Protein AF-A0A7C3UTW8-F1 (afdb_monomer_lite)

Secondary structure (DSSP, 8-state):
-PPP-THHHHHHHTT-S-HHHHHHHHHHHTT-HHHHHHHHHHHHHHHHHHHHHHT----HHHHHHHHHHHH--PPPGGGHHHHHHHHHHHHHHHHHHHHHS-------------HHHHHHTS-HHHHHHHHHHHHHHHHHHHHHH--HHHHHHTS-HHHHHHHHHHHTT---

Radius of gyration: 29.3 Å; chains: 1; bounding box: 69×60×61 Å

pLDDT: mean 73.31, std 15.09, range [47.78, 95.69]

Foldseek 3Di:
DDDDDQVCLVCLVVVVDDPVVNVVVVVVCVPDPVSVVSNVVVVVVVVVVVVVVVPPDPDVVVVVVVVVVVPDDPPDCVPPDPVCVVVVVVVVVVVVCCVVPVDPPPPPPPPPPPPVVVVVPPDPVCPPVVVVVCCVVCVVVVVVPDPVVVVVVPDDPVRVVVVVCVVVPNDD

InterPro domains:
  IPR041916 Anti-sigma factor, zinc-finger domain superfamily [G3DSA:1.10.10.1320] (7-58)

Structure (mmCIF, N/CA/C/O backbone):
data_AF-A0A7C3UTW8-F1
#
_entry.id   AF-A0A7C3UTW8-F1
#
loop_
_atom_site.group_PDB
_atom_site.id
_atom_site.type_symbol
_atom_site.label_atom_id
_atom_site.label_alt_id
_atom_site.label_comp_id
_atom_site.label_asym_id
_atom_site.label_entity_id
_atom_site.label_seq_id
_atom_site.pdbx_PDB_ins_code
_atom_site.Cartn_x
_atom_site.Cartn_y
_atom_site.Cartn_z
_atom_site.occupancy
_atom_site.B_iso_or_equiv
_atom_site.auth_seq_id
_atom_site.auth_comp_id
_atom_site.auth_asym_id
_atom_site.auth_atom_id
_atom_site.pdbx_PDB_model_num
ATOM 1 N N . MET A 1 1 ? -21.345 1.097 25.816 1.00 47.78 1 MET A N 1
ATOM 2 C CA . MET A 1 1 ? -21.107 0.643 24.428 1.00 47.78 1 MET A CA 1
ATOM 3 C C . MET A 1 1 ? -19.704 1.089 24.043 1.00 47.78 1 MET A C 1
ATOM 5 O O . MET A 1 1 ? -19.411 2.268 24.194 1.00 47.78 1 MET A O 1
ATOM 9 N N . LYS A 1 2 ? -18.793 0.168 23.698 1.00 61.56 2 LYS A N 1
ATOM 10 C CA . LYS A 1 2 ? -17.432 0.539 23.264 1.00 61.56 2 LYS A CA 1
ATOM 11 C C . LYS A 1 2 ? -17.542 1.164 21.866 1.00 61.56 2 LYS A C 1
ATOM 13 O O . LYS A 1 2 ? -18.237 0.597 21.031 1.00 61.56 2 LYS A O 1
ATOM 18 N N . ARG A 1 3 ? -16.909 2.318 21.629 1.00 77.94 3 ARG A N 1
ATOM 19 C CA . ARG A 1 3 ? -16.876 2.956 20.300 1.00 77.94 3 ARG A CA 1
ATOM 20 C C . ARG A 1 3 ? -16.218 2.008 19.287 1.00 77.94 3 ARG A C 1
ATOM 22 O O . ARG A 1 3 ? -15.168 1.442 19.593 1.00 77.94 3 ARG A O 1
ATOM 29 N N . CYS A 1 4 ? -16.870 1.822 18.143 1.00 85.56 4 CYS A N 1
ATOM 30 C CA . CYS A 1 4 ? -16.376 1.061 16.993 1.00 85.56 4 CYS A CA 1
ATOM 31 C C . CYS A 1 4 ? -15.126 1.755 16.417 1.00 85.56 4 CYS A C 1
ATOM 33 O O . CYS A 1 4 ? -15.104 2.982 16.347 1.00 85.56 4 CYS A O 1
ATOM 35 N N . GLN A 1 5 ? -14.077 0.999 16.071 1.00 85.12 5 GLN A N 1
ATOM 36 C CA . GLN A 1 5 ? -12.782 1.532 15.599 1.00 85.12 5 GLN A CA 1
ATOM 37 C C . GLN A 1 5 ? -12.479 1.076 14.164 1.00 85.12 5 GLN A C 1
ATOM 39 O O . GLN A 1 5 ? -11.489 0.390 13.917 1.00 85.12 5 GLN A O 1
ATOM 44 N N . LYS A 1 6 ? -13.351 1.451 13.225 1.00 86.25 6 LYS A N 1
ATOM 45 C CA . LYS A 1 6 ? -13.316 1.027 11.813 1.00 86.25 6 LYS A CA 1
ATOM 46 C C . LYS A 1 6 ? -12.003 1.364 11.104 1.00 86.25 6 LYS A C 1
ATOM 48 O O . LYS A 1 6 ? -11.398 0.513 10.463 1.00 86.25 6 LYS A O 1
ATOM 53 N N . GLU A 1 7 ? -11.493 2.574 11.314 1.00 87.31 7 GLU A N 1
ATOM 54 C CA . GLU A 1 7 ? -10.229 3.049 10.726 1.00 87.31 7 GLU A CA 1
ATOM 55 C C . GLU A 1 7 ? -9.040 2.138 11.060 1.00 87.31 7 GLU A C 1
ATOM 57 O O . GLU A 1 7 ? -8.146 1.940 10.240 1.00 87.31 7 GLU A O 1
ATOM 62 N N . LYS A 1 8 ? -9.046 1.512 12.245 1.00 90.81 8 LYS A N 1
ATOM 63 C CA . LYS A 1 8 ? -7.958 0.633 12.692 1.00 90.81 8 LYS A CA 1
ATOM 64 C C . LYS A 1 8 ? -7.981 -0.756 12.069 1.00 90.81 8 LYS A C 1
ATOM 66 O O . LYS A 1 8 ? -6.990 -1.469 12.206 1.00 90.81 8 LYS A O 1
ATOM 71 N N . VAL A 1 9 ? -9.055 -1.139 11.376 1.00 93.69 9 VAL A N 1
ATOM 72 C CA . VAL A 1 9 ? -9.144 -2.436 10.688 1.00 93.69 9 VAL A CA 1
ATOM 73 C C . VAL A 1 9 ? -8.059 -2.537 9.609 1.00 93.69 9 VAL A C 1
ATOM 75 O O . VAL A 1 9 ? -7.344 -3.537 9.565 1.00 93.69 9 VAL A O 1
ATOM 78 N N . LEU A 1 10 ? -7.862 -1.476 8.816 1.00 92.81 10 LEU A N 1
ATOM 79 C CA . LEU A 1 10 ? -6.824 -1.419 7.779 1.00 92.81 10 LEU A CA 1
ATOM 80 C C . LEU A 1 10 ? -5.416 -1.491 8.382 1.00 92.81 10 LEU A C 1
ATOM 82 O O . LEU A 1 10 ? -4.610 -2.330 7.989 1.00 92.81 10 LEU A O 1
ATOM 86 N N . PHE A 1 11 ? -5.131 -0.672 9.399 1.00 94.25 11 PHE A N 1
ATOM 87 C CA . PHE A 1 11 ? -3.828 -0.687 10.073 1.00 94.25 11 PHE A CA 1
ATOM 88 C C . PHE A 1 11 ? -3.529 -2.031 10.749 1.00 94.25 11 PHE A C 1
ATOM 90 O O . PHE A 1 11 ? -2.374 -2.454 10.800 1.00 94.25 11 PHE A O 1
ATOM 97 N N . TYR A 1 12 ? -4.554 -2.715 11.267 1.00 93.56 12 TYR A N 1
ATOM 98 C CA . TYR A 1 12 ? -4.415 -4.057 11.828 1.00 93.56 12 TYR A CA 1
ATOM 99 C C . TYR A 1 12 ? -4.046 -5.087 10.757 1.00 93.56 12 TYR A C 1
ATOM 101 O O . TYR A 1 12 ? -3.139 -5.891 10.978 1.00 93.56 12 TYR A O 1
ATOM 109 N N . GLN A 1 13 ? -4.722 -5.048 9.608 1.00 93.62 13 GLN A N 1
ATOM 110 C CA . GLN A 1 13 ? -4.509 -5.979 8.500 1.00 93.62 13 GLN A CA 1
ATOM 111 C C . GLN A 1 13 ? -3.136 -5.805 7.842 1.00 93.62 13 GLN A C 1
ATOM 113 O O . GLN A 1 13 ? -2.456 -6.794 7.579 1.00 93.62 13 GLN A O 1
ATOM 118 N N . GLU A 1 14 ? -2.704 -4.561 7.643 1.00 92.75 14 GLU A N 1
ATOM 119 C CA . GLU A 1 14 ? -1.395 -4.229 7.065 1.00 92.75 14 GLU A CA 1
ATOM 120 C C . GLU A 1 14 ? -0.241 -4.336 8.084 1.00 92.75 14 GLU A C 1
ATOM 122 O O . GLU A 1 14 ? 0.932 -4.217 7.735 1.00 92.75 14 GLU A O 1
ATOM 127 N N . GLY A 1 15 ? -0.547 -4.586 9.364 1.00 93.81 15 GLY A N 1
ATOM 128 C CA . GLY A 1 15 ? 0.459 -4.762 10.414 1.00 93.81 15 GLY A CA 1
ATOM 129 C C . GLY A 1 15 ? 1.125 -3.466 10.890 1.00 93.81 15 GLY A C 1
ATOM 130 O O . GLY A 1 15 ? 2.202 -3.522 11.477 1.00 93.81 15 GLY A O 1
ATOM 131 N N . PHE A 1 16 ? 0.491 -2.313 10.675 1.00 94.56 16 PHE A N 1
ATOM 132 C CA . PHE A 1 16 ? 0.997 -0.997 11.083 1.00 94.56 16 PHE A CA 1
ATOM 133 C C . PHE A 1 16 ? 0.715 -0.638 12.549 1.00 94.56 16 PHE A C 1
ATOM 135 O O . PHE A 1 16 ? 1.267 0.337 13.054 1.00 94.56 16 PHE A O 1
ATOM 142 N N . LEU A 1 17 ? -0.127 -1.404 13.249 1.00 93.81 17 LEU A N 1
ATOM 143 C CA . LEU A 1 17 ? -0.379 -1.186 14.676 1.00 93.81 17 LEU A CA 1
ATOM 144 C C . LEU A 1 17 ? 0.813 -1.634 15.530 1.00 93.81 17 LEU A C 1
ATOM 146 O O . LEU A 1 17 ? 1.361 -2.720 15.331 1.00 93.81 17 LEU A O 1
ATOM 150 N N . SER A 1 18 ? 1.155 -0.838 16.548 1.00 95.19 18 SER A N 1
ATOM 151 C CA . SER A 1 18 ? 2.111 -1.262 17.577 1.00 95.19 18 SER A CA 1
ATOM 152 C C . SER A 1 18 ? 1.586 -2.479 18.354 1.00 95.19 18 SER A C 1
ATOM 154 O O . SER A 1 18 ? 0.380 -2.726 18.395 1.00 95.19 18 SER A O 1
ATOM 156 N N . GLU A 1 19 ? 2.460 -3.240 19.023 1.00 94.31 19 GLU A N 1
ATOM 157 C CA . GLU A 1 19 ? 2.050 -4.452 19.761 1.00 94.31 19 GLU A CA 1
ATOM 158 C C . GLU A 1 19 ? 0.923 -4.182 20.774 1.00 94.31 19 GLU A C 1
ATOM 160 O O . GLU A 1 19 ? -0.071 -4.906 20.814 1.00 94.31 19 GLU A O 1
ATOM 165 N N . LYS A 1 20 ? 1.022 -3.079 21.527 1.00 93.56 20 LYS A N 1
ATOM 166 C CA . LYS A 1 20 ? 0.000 -2.675 22.508 1.00 93.56 20 LYS A CA 1
ATOM 167 C C . LYS A 1 20 ? -1.339 -2.340 21.852 1.00 93.56 20 LYS A C 1
ATOM 169 O O . LYS A 1 20 ? -2.401 -2.670 22.381 1.00 93.56 20 LYS A O 1
ATOM 174 N N . GLU A 1 21 ? -1.306 -1.666 20.708 1.00 93.38 21 GLU A N 1
ATOM 175 C CA . GLU A 1 21 ? -2.516 -1.317 19.961 1.00 93.38 21 GLU A CA 1
ATOM 176 C C . GLU A 1 21 ? -3.141 -2.543 19.315 1.00 93.38 21 GLU A C 1
ATOM 178 O O . GLU A 1 21 ? -4.362 -2.675 19.319 1.00 93.38 21 GLU A O 1
ATOM 183 N N . ARG A 1 22 ? -2.313 -3.466 18.823 1.00 94.56 22 ARG A N 1
ATOM 184 C CA . ARG A 1 22 ? -2.743 -4.730 18.238 1.00 94.56 22 ARG A CA 1
ATOM 185 C C . ARG A 1 22 ? -3.479 -5.598 19.256 1.00 94.56 22 ARG A C 1
ATOM 187 O O . ARG A 1 22 ? -4.555 -6.098 18.939 1.00 94.56 22 ARG A O 1
ATOM 194 N N . GLU A 1 23 ? -2.955 -5.738 20.474 1.00 94.69 23 GLU A N 1
ATOM 195 C CA . GLU A 1 23 ? -3.633 -6.465 21.560 1.00 94.69 23 GLU A CA 1
ATOM 196 C C . GLU A 1 23 ? -4.954 -5.794 21.960 1.00 94.69 23 GLU A C 1
ATOM 198 O O . GLU A 1 23 ? -5.991 -6.449 22.093 1.00 94.69 23 GLU A O 1
ATOM 203 N N . SER A 1 24 ? -4.947 -4.467 22.115 1.00 93.00 24 SER A N 1
ATOM 204 C CA . SER A 1 24 ? -6.155 -3.692 22.421 1.00 93.00 24 SER A CA 1
ATOM 205 C C . SER A 1 24 ? -7.224 -3.858 21.336 1.00 93.00 24 SER A C 1
ATOM 207 O O . SER A 1 24 ? -8.401 -4.080 21.634 1.00 93.00 24 SER A O 1
ATOM 209 N N . PHE A 1 25 ? -6.809 -3.826 20.070 1.00 93.88 25 PHE A N 1
ATOM 210 C CA . PHE A 1 25 ? -7.693 -3.997 18.929 1.00 93.88 25 PHE A CA 1
ATOM 211 C C . PHE A 1 25 ? -8.194 -5.438 18.790 1.00 93.88 25 PHE A C 1
ATOM 213 O O . PHE A 1 25 ? -9.374 -5.634 18.528 1.00 93.88 25 PHE A O 1
ATOM 220 N N . GLN A 1 26 ? -7.377 -6.457 19.074 1.00 94.06 26 GLN A N 1
ATOM 221 C CA . GLN A 1 26 ? -7.846 -7.849 19.150 1.00 94.06 26 GLN A CA 1
ATOM 222 C C . GLN A 1 26 ? -8.913 -8.045 20.231 1.00 94.06 26 GLN A C 1
ATOM 224 O O . GLN A 1 26 ? -9.934 -8.692 19.994 1.00 94.06 26 GLN A O 1
ATOM 229 N N . ASN A 1 27 ? -8.726 -7.431 21.399 1.00 93.69 27 ASN A N 1
ATOM 230 C CA . ASN A 1 27 ? -9.733 -7.437 22.459 1.00 93.69 27 ASN A CA 1
ATOM 231 C C . ASN A 1 27 ? -11.009 -6.673 22.067 1.00 93.69 27 ASN A C 1
ATOM 233 O O . ASN A 1 27 ? -12.096 -6.973 22.561 1.00 93.69 27 ASN A O 1
ATOM 237 N N . HIS A 1 28 ? -10.901 -5.665 21.200 1.00 92.75 28 HIS A N 1
ATOM 238 C CA . HIS A 1 28 ? -12.063 -4.996 20.624 1.00 92.75 28 HIS A CA 1
ATOM 239 C C . HIS A 1 28 ? -12.775 -5.900 19.611 1.00 92.75 28 HIS A C 1
ATOM 241 O O . HIS A 1 28 ? -13.983 -6.111 19.747 1.00 92.75 28 HIS A O 1
ATOM 247 N N . LEU A 1 29 ? -12.025 -6.493 18.675 1.00 93.50 29 LEU A N 1
ATOM 248 C CA . LEU A 1 29 ? -12.520 -7.402 17.642 1.00 93.50 29 LEU A CA 1
ATOM 249 C C . LEU A 1 29 ? -13.294 -8.576 18.233 1.00 93.50 29 LEU A C 1
ATOM 251 O O . LEU A 1 29 ? -14.321 -8.940 17.681 1.00 93.50 29 LEU A O 1
ATOM 255 N N . SER A 1 30 ? -12.893 -9.135 19.377 1.00 93.38 30 SER A N 1
ATOM 256 C CA . SER A 1 30 ? -13.642 -10.230 20.018 1.00 93.38 30 SER A CA 1
ATOM 257 C C . SER A 1 30 ? -15.041 -9.831 20.514 1.00 93.38 30 SER A C 1
ATOM 259 O O . SER A 1 30 ? -15.879 -10.699 20.742 1.00 93.38 30 SER A O 1
ATOM 261 N N . SER A 1 31 ? -15.312 -8.529 20.664 1.00 92.69 31 SER A N 1
ATOM 262 C CA . SER A 1 31 ? -16.556 -7.999 21.243 1.00 92.69 31 SER A CA 1
ATOM 263 C C . SER A 1 31 ? -17.387 -7.117 20.303 1.00 92.69 31 SER A C 1
ATOM 265 O O . SER A 1 31 ? -18.519 -6.780 20.646 1.00 92.69 31 SER A O 1
ATOM 267 N N . CYS A 1 32 ? -16.856 -6.735 19.138 1.00 94.50 32 CYS A N 1
ATOM 268 C CA . CYS A 1 32 ? -17.516 -5.850 18.179 1.00 94.50 32 CYS A CA 1
ATOM 269 C C . CYS A 1 32 ? -17.799 -6.580 16.860 1.00 94.50 32 CYS A C 1
ATOM 271 O O . CYS A 1 32 ? -16.884 -6.853 16.085 1.00 94.50 32 CYS A O 1
ATOM 273 N N . SER A 1 33 ? -19.075 -6.861 16.583 1.00 93.00 33 SER A N 1
ATOM 274 C CA . SER A 1 33 ? -19.506 -7.517 15.340 1.00 93.00 33 SER A CA 1
ATOM 275 C C . SER A 1 33 ? -19.285 -6.661 14.091 1.00 93.00 33 SER A C 1
ATOM 277 O O . SER A 1 33 ? -19.053 -7.209 13.018 1.00 93.00 33 SER A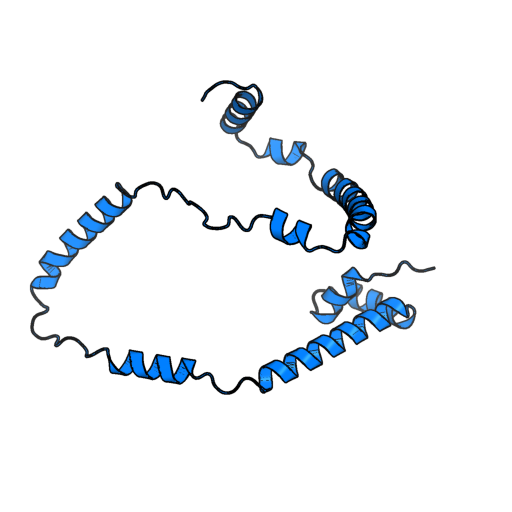 O 1
ATOM 279 N N . GLU A 1 34 ? -19.334 -5.333 14.209 1.00 93.00 34 GLU A N 1
ATOM 280 C CA . GLU A 1 34 ? -19.128 -4.425 13.074 1.00 93.00 34 GLU A CA 1
ATOM 281 C C . GLU A 1 34 ? -17.686 -4.485 12.568 1.00 93.00 34 GLU A C 1
ATOM 283 O O . GLU A 1 34 ? -17.469 -4.757 11.390 1.00 93.00 34 GLU A O 1
ATOM 288 N N . CYS A 1 35 ? -16.701 -4.344 13.462 1.00 93.69 35 CYS A N 1
ATOM 289 C CA . CYS A 1 35 ? -15.291 -4.461 13.086 1.00 93.69 35 CYS A CA 1
ATOM 290 C C . CYS A 1 35 ? -14.936 -5.869 12.584 1.00 93.69 35 CYS A C 1
ATOM 292 O O . CYS A 1 35 ? -14.108 -6.007 11.688 1.00 93.69 35 CYS A O 1
ATOM 294 N N . GLN A 1 36 ? -15.574 -6.923 13.114 1.00 93.88 36 GLN A N 1
ATOM 295 C CA . GLN A 1 36 ? -15.426 -8.277 12.563 1.00 93.88 36 GLN A CA 1
ATOM 296 C C . GLN A 1 36 ? -15.964 -8.375 11.134 1.00 93.88 36 GLN A C 1
ATOM 298 O O . GLN A 1 36 ? -15.365 -9.040 10.291 1.00 93.88 36 GLN A O 1
ATOM 303 N N . LYS A 1 37 ? -17.112 -7.751 10.854 1.00 94.69 37 LYS A N 1
ATOM 304 C CA . LYS A 1 37 ? -17.711 -7.767 9.520 1.00 94.69 37 LYS A CA 1
ATOM 305 C C . LYS A 1 37 ? -16.808 -7.060 8.510 1.00 94.69 37 LYS A C 1
ATOM 307 O O . LYS A 1 37 ? -16.543 -7.630 7.458 1.00 94.69 37 LYS A O 1
ATOM 312 N N . GLU A 1 38 ? -16.287 -5.888 8.860 1.00 94.44 38 GLU A N 1
ATOM 313 C CA . GLU A 1 38 ? -15.363 -5.129 8.007 1.00 94.44 38 GLU A CA 1
ATOM 314 C C . GLU A 1 38 ? -14.064 -5.890 7.732 1.00 94.44 38 GLU A C 1
ATOM 316 O O . GLU A 1 38 ? -13.642 -5.982 6.581 1.00 94.44 38 GLU A O 1
ATOM 321 N N . LEU A 1 39 ? -13.470 -6.512 8.758 1.00 95.06 39 LEU A N 1
ATOM 322 C CA . LEU A 1 39 ? -12.273 -7.338 8.583 1.00 95.06 39 LEU A CA 1
ATOM 323 C C . LEU A 1 39 ? -12.528 -8.493 7.598 1.00 95.06 39 LEU A C 1
ATOM 325 O O . LEU A 1 39 ? -11.739 -8.721 6.686 1.00 95.06 39 LEU A O 1
ATOM 329 N N . ASN A 1 40 ? -13.671 -9.174 7.727 1.00 95.38 40 ASN A N 1
ATOM 330 C CA . ASN A 1 40 ? -14.054 -10.251 6.811 1.00 95.38 40 ASN A CA 1
ATOM 331 C C . ASN A 1 40 ? -14.287 -9.759 5.370 1.00 95.38 40 ASN A C 1
ATOM 333 O O . ASN A 1 40 ? -13.994 -10.480 4.415 1.00 95.38 40 ASN A O 1
ATOM 337 N N . GLU A 1 41 ? -14.856 -8.566 5.184 1.00 95.25 41 GLU A N 1
ATOM 338 C CA . GLU A 1 41 ? -15.060 -7.972 3.855 1.00 95.25 41 GLU A CA 1
ATOM 339 C C . GLU A 1 41 ? -13.723 -7.645 3.180 1.00 95.25 41 GLU A C 1
ATOM 341 O O . GLU A 1 41 ? -13.526 -7.979 2.009 1.00 95.25 41 GLU A O 1
ATOM 346 N N . LEU A 1 42 ? -12.775 -7.094 3.938 1.00 94.62 42 LEU A N 1
ATOM 347 C CA . LEU A 1 42 ? -11.419 -6.823 3.468 1.00 94.62 42 LEU A CA 1
ATOM 348 C C . LEU A 1 42 ? -10.652 -8.101 3.101 1.00 94.62 42 LEU A C 1
ATOM 350 O O . LEU A 1 42 ? -10.009 -8.154 2.052 1.00 94.62 42 LEU A O 1
ATOM 354 N N . GLU A 1 43 ? -10.739 -9.153 3.916 1.00 94.12 43 GLU A N 1
ATOM 355 C CA . GLU A 1 43 ? -10.118 -10.450 3.610 1.00 94.12 43 GLU A CA 1
ATOM 356 C C . GLU A 1 43 ? -10.685 -11.068 2.324 1.00 94.12 43 GLU A C 1
ATOM 358 O O . GLU A 1 43 ? -9.938 -11.592 1.492 1.00 94.12 43 GLU A O 1
ATOM 363 N N . ARG A 1 44 ? -12.004 -10.963 2.111 1.00 95.69 44 ARG A N 1
ATOM 364 C CA . ARG A 1 44 ? -12.649 -11.410 0.866 1.00 95.69 44 ARG A CA 1
ATOM 365 C C . ARG A 1 44 ? -12.153 -10.621 -0.336 1.00 95.69 44 ARG A C 1
ATOM 367 O O . ARG A 1 44 ? -11.852 -11.227 -1.363 1.00 95.69 44 ARG A O 1
ATOM 374 N N . PHE A 1 45 ? -12.056 -9.300 -0.215 1.00 93.94 45 PHE A N 1
ATOM 375 C CA . PHE A 1 45 ? -11.540 -8.451 -1.285 1.00 93.94 45 PHE A CA 1
ATOM 376 C C . PHE A 1 45 ? -10.094 -8.818 -1.645 1.00 93.94 45 PHE A C 1
ATOM 378 O O . PHE A 1 45 ? -9.791 -9.034 -2.817 1.00 93.94 45 PHE A O 1
ATOM 385 N N . GLN A 1 46 ? -9.222 -9.001 -0.649 1.00 92.12 46 GLN A N 1
ATOM 386 C CA . GLN A 1 46 ? -7.841 -9.434 -0.882 1.00 92.12 46 GLN A CA 1
ATOM 387 C C . GLN A 1 46 ? -7.757 -10.820 -1.535 1.00 92.12 46 GLN A C 1
ATOM 389 O O . GLN A 1 46 ? -6.910 -11.043 -2.400 1.00 92.12 46 GLN A O 1
ATOM 394 N N . ALA A 1 47 ? -8.630 -11.755 -1.158 1.00 91.75 47 ALA A N 1
ATOM 395 C CA . ALA A 1 47 ? -8.679 -13.072 -1.787 1.00 91.75 47 ALA A CA 1
ATOM 396 C C . ALA A 1 47 ? -9.087 -12.992 -3.269 1.00 91.75 47 ALA A C 1
ATOM 398 O O . ALA A 1 47 ? -8.498 -13.676 -4.107 1.00 91.75 47 ALA A O 1
ATOM 399 N N . LEU A 1 48 ? -10.064 -12.140 -3.602 1.00 92.25 48 LEU A N 1
ATOM 400 C CA . LEU A 1 48 ? -10.464 -11.884 -4.988 1.00 92.25 48 LEU A CA 1
ATOM 401 C C . LEU A 1 48 ? -9.333 -11.234 -5.789 1.00 92.25 48 LEU A C 1
ATOM 403 O O . LEU A 1 48 ? -9.073 -11.651 -6.915 1.00 92.25 48 LEU A O 1
ATOM 407 N N . TRP A 1 49 ? -8.633 -10.267 -5.194 1.00 90.12 49 TRP A N 1
ATOM 408 C CA . TRP A 1 49 ? -7.504 -9.591 -5.829 1.00 90.12 49 TRP A CA 1
ATOM 409 C C . TRP A 1 49 ? -6.363 -10.556 -6.159 1.00 90.12 49 TRP A C 1
ATOM 411 O O . TRP A 1 49 ? -5.884 -10.588 -7.288 1.00 90.12 49 TRP A O 1
ATOM 421 N N . LYS A 1 50 ? -5.975 -11.407 -5.201 1.00 88.12 50 LYS A N 1
ATOM 422 C CA . LYS A 1 50 ? -4.928 -12.422 -5.404 1.00 88.12 50 LYS A CA 1
ATOM 423 C C . LYS A 1 50 ? -5.282 -13.408 -6.515 1.00 88.12 50 LYS A C 1
ATOM 425 O O . LYS A 1 50 ? -4.424 -13.761 -7.315 1.00 88.12 50 LYS A O 1
ATOM 430 N N . ARG A 1 51 ? -6.553 -13.815 -6.603 1.00 86.75 51 ARG A N 1
ATOM 431 C CA . ARG A 1 51 ? -7.027 -14.665 -7.703 1.00 86.75 51 ARG A CA 1
ATOM 432 C C . ARG A 1 51 ? -6.927 -13.949 -9.054 1.00 86.75 51 ARG A C 1
ATOM 434 O O . ARG A 1 51 ? -6.518 -14.564 -10.029 1.00 86.75 51 ARG A O 1
ATOM 441 N N . ALA A 1 52 ? -7.279 -12.665 -9.109 1.00 81.88 52 ALA A N 1
ATOM 442 C CA . ALA A 1 52 ? -7.173 -11.880 -10.337 1.00 81.88 52 ALA A CA 1
ATOM 443 C C . ALA A 1 52 ? -5.716 -11.706 -10.801 1.00 81.88 52 ALA A C 1
ATOM 445 O O . ALA A 1 52 ? -5.463 -11.670 -12.001 1.00 81.88 52 ALA A O 1
ATOM 446 N N . GLU A 1 53 ? -4.760 -11.631 -9.871 1.00 80.12 53 GLU A N 1
ATOM 447 C CA . GLU A 1 53 ? -3.329 -11.536 -10.182 1.00 80.12 53 GLU A CA 1
ATOM 448 C C . GLU A 1 53 ? -2.765 -12.841 -10.775 1.00 80.12 53 GLU A C 1
ATOM 450 O O . GLU A 1 53 ? -1.992 -12.796 -11.731 1.00 80.12 53 GLU A O 1
ATOM 455 N N . GLU A 1 54 ? -3.198 -14.005 -10.279 1.00 74.25 54 GLU A N 1
ATOM 456 C CA . GLU A 1 54 ? -2.803 -15.315 -10.828 1.00 74.25 54 GLU A CA 1
ATOM 457 C C . GLU A 1 54 ? -3.347 -15.570 -12.243 1.00 74.25 54 GLU A C 1
ATOM 459 O O . GLU A 1 54 ? -2.740 -16.312 -13.017 1.00 74.25 54 GLU A O 1
ATOM 464 N N . GLU A 1 55 ? -4.471 -14.950 -12.605 1.00 65.56 55 GLU A N 1
ATOM 465 C CA . GLU A 1 55 ? -5.110 -15.130 -13.911 1.00 65.56 55 GLU A CA 1
ATOM 466 C C . GLU A 1 55 ? -4.545 -14.224 -15.012 1.00 65.56 55 GLU A C 1
ATOM 468 O O . GLU A 1 55 ? -4.980 -14.350 -16.157 1.00 65.56 55 GLU A O 1
ATOM 473 N N . ILE A 1 56 ? -3.572 -13.347 -14.727 1.00 59.91 56 ILE A N 1
ATOM 474 C CA . ILE A 1 56 ? -2.958 -12.499 -15.757 1.00 59.91 56 ILE A CA 1
ATOM 475 C C . ILE A 1 56 ? -2.085 -13.387 -16.660 1.00 59.91 56 ILE A C 1
ATOM 477 O O . ILE A 1 56 ? -0.988 -13.785 -16.257 1.00 59.91 56 ILE A O 1
ATOM 481 N N . PRO A 1 57 ? -2.509 -13.694 -17.903 1.00 64.12 57 PRO A N 1
ATOM 482 C CA . PRO A 1 57 ? -1.677 -14.448 -18.825 1.00 64.12 57 PRO A CA 1
ATOM 483 C C . PRO A 1 57 ? -0.437 -13.609 -19.120 1.00 64.12 57 PRO A C 1
ATOM 485 O O . PRO A 1 57 ? -0.556 -12.401 -19.341 1.00 64.12 57 PRO A O 1
ATOM 488 N N . GLU A 1 58 ? 0.736 -14.249 -19.134 1.00 62.47 58 GLU A N 1
ATOM 489 C CA . GLU A 1 58 ? 2.025 -13.610 -19.416 1.00 62.47 58 GLU A CA 1
ATOM 490 C C . GLU A 1 58 ? 1.863 -12.604 -20.571 1.00 62.47 58 GLU A C 1
ATOM 492 O O . GLU A 1 58 ? 1.495 -12.990 -21.692 1.00 62.47 58 GLU A O 1
ATOM 497 N N . PRO A 1 59 ? 2.018 -11.294 -20.312 1.00 63.59 59 PRO A N 1
ATOM 498 C CA . PRO A 1 59 ? 1.426 -10.315 -21.191 1.00 63.59 59 PRO A CA 1
ATOM 499 C C . PRO A 1 59 ? 2.171 -10.345 -22.518 1.00 63.59 59 PRO A C 1
ATOM 501 O O . PRO A 1 59 ? 3.403 -10.346 -22.573 1.00 63.59 59 PRO A O 1
ATOM 504 N N . HIS A 1 60 ? 1.416 -10.252 -23.612 1.00 59.81 60 HIS A N 1
ATOM 505 C CA . HIS A 1 60 ? 1.920 -9.933 -24.952 1.00 59.81 60 HIS A CA 1
ATOM 506 C C . HIS A 1 60 ? 2.944 -8.771 -24.956 1.00 59.81 60 HIS A C 1
ATOM 508 O O . HIS A 1 60 ? 3.752 -8.651 -25.878 1.00 59.81 60 HIS A O 1
ATOM 514 N N . PHE A 1 61 ? 2.952 -7.955 -23.899 1.00 62.72 61 PHE A N 1
ATOM 515 C CA . PHE A 1 61 ? 3.962 -6.959 -23.562 1.00 62.72 61 PHE A CA 1
ATOM 516 C C . PHE A 1 61 ? 5.404 -7.502 -23.485 1.00 62.72 61 PHE A C 1
ATOM 518 O O . PHE A 1 61 ? 6.308 -6.890 -24.048 1.00 62.72 61 PHE A O 1
ATOM 525 N N . LEU A 1 62 ? 5.647 -8.678 -22.892 1.00 66.00 62 LEU A N 1
ATOM 526 C CA . LEU A 1 62 ? 6.982 -9.300 -22.876 1.00 66.00 62 LEU A CA 1
ATOM 527 C C . LEU A 1 62 ? 7.424 -9.712 -24.287 1.00 66.00 62 LEU A C 1
ATOM 529 O O . LEU A 1 62 ? 8.587 -9.545 -24.668 1.00 66.00 62 LEU A O 1
ATOM 533 N N . ARG A 1 63 ? 6.477 -10.165 -25.118 1.00 65.38 63 ARG A N 1
ATOM 534 C CA . ARG A 1 63 ? 6.736 -10.457 -26.533 1.00 65.38 63 ARG A CA 1
ATOM 535 C C . ARG A 1 63 ? 7.064 -9.174 -27.310 1.00 65.38 63 ARG A C 1
ATOM 537 O O . ARG A 1 63 ? 8.008 -9.192 -28.098 1.00 65.38 63 ARG A O 1
ATOM 544 N N . LEU A 1 64 ? 6.383 -8.057 -27.044 1.00 66.31 64 LEU A N 1
ATOM 545 C CA . LEU A 1 64 ? 6.716 -6.735 -27.598 1.00 66.31 64 LEU A CA 1
ATOM 546 C C . LEU A 1 64 ? 8.117 -6.265 -27.174 1.00 66.31 64 LEU A C 1
ATOM 548 O O . LEU A 1 64 ? 8.904 -5.864 -28.030 1.00 66.31 64 LEU A O 1
ATOM 552 N N . LEU A 1 65 ? 8.484 -6.398 -25.896 1.00 70.56 65 LEU A N 1
ATOM 553 C CA . LEU A 1 65 ? 9.826 -6.057 -25.400 1.00 70.56 65 LEU A CA 1
ATOM 554 C C . LEU A 1 65 ? 10.930 -6.865 -26.100 1.00 70.56 65 LEU A C 1
ATOM 556 O O . LEU A 1 65 ? 11.978 -6.318 -26.455 1.00 70.56 65 LEU A O 1
ATOM 560 N N . SER A 1 66 ? 10.679 -8.147 -26.383 1.00 68.50 66 SER A N 1
ATOM 561 C CA . SER A 1 66 ? 11.628 -8.990 -27.120 1.00 68.50 66 SER A CA 1
ATOM 562 C C . SER A 1 66 ? 11.851 -8.536 -28.575 1.00 68.50 66 SER A C 1
ATOM 564 O O . SER A 1 66 ? 12.934 -8.745 -29.131 1.00 68.50 66 SER A O 1
ATOM 566 N N . LEU A 1 67 ? 10.864 -7.873 -29.196 1.00 68.56 67 LEU A N 1
ATOM 567 C CA . LEU A 1 67 ? 10.992 -7.306 -30.543 1.00 68.56 67 LEU A CA 1
ATOM 568 C C . LEU A 1 67 ? 11.837 -6.026 -30.539 1.00 68.56 67 LEU A C 1
ATOM 570 O O . LEU A 1 67 ? 12.672 -5.850 -31.427 1.00 68.56 67 LEU A O 1
ATOM 574 N N . PHE A 1 68 ? 11.707 -5.183 -29.510 1.00 67.00 68 PHE A N 1
ATOM 575 C CA . PHE A 1 68 ? 12.554 -3.996 -29.354 1.00 67.00 68 PHE A CA 1
ATOM 576 C C . PHE A 1 68 ? 14.027 -4.353 -29.112 1.00 67.00 68 PHE A C 1
ATOM 578 O O . PHE A 1 68 ? 14.913 -3.709 -29.674 1.00 67.00 68 PHE A O 1
ATOM 585 N N . GLN A 1 69 ? 14.319 -5.424 -28.365 1.00 63.66 69 GLN A N 1
ATOM 586 C CA . GLN A 1 69 ? 15.704 -5.864 -28.140 1.00 63.66 69 GLN A CA 1
ATOM 587 C C . GLN A 1 69 ? 16.394 -6.380 -29.413 1.00 63.66 69 GLN A C 1
ATOM 589 O O . GLN A 1 69 ? 17.595 -6.173 -29.588 1.00 63.66 69 GLN A O 1
ATOM 594 N N . LYS A 1 70 ? 15.652 -7.000 -30.342 1.00 61.78 70 LYS A N 1
ATOM 595 C CA . LYS A 1 70 ? 16.208 -7.495 -31.616 1.00 61.78 70 LYS A CA 1
ATOM 596 C C . LYS A 1 70 ? 16.507 -6.379 -32.631 1.00 61.78 70 LYS A C 1
ATOM 598 O O . LYS A 1 70 ? 17.278 -6.607 -33.562 1.00 61.78 70 LYS A O 1
ATOM 603 N N . GLY A 1 71 ? 15.947 -5.179 -32.449 1.00 59.00 71 GLY A N 1
ATOM 604 C CA . GLY A 1 71 ? 16.156 -4.023 -33.331 1.00 59.00 71 GLY A CA 1
ATOM 605 C C . GLY A 1 71 ? 17.431 -3.214 -33.060 1.00 59.00 71 GLY A C 1
ATOM 606 O O . GLY A 1 71 ? 17.888 -2.478 -33.936 1.00 59.00 71 GLY A O 1
ATOM 607 N N . VAL A 1 72 ? 18.056 -3.359 -31.886 1.00 59.78 72 VAL A N 1
ATOM 608 C CA . VAL A 1 72 ? 19.244 -2.571 -31.518 1.00 59.78 72 VAL A CA 1
ATOM 609 C C . VAL A 1 72 ? 20.510 -3.254 -32.038 1.00 59.78 72 VAL A C 1
ATOM 611 O O . VAL A 1 72 ? 21.268 -3.887 -31.301 1.00 59.78 72 VAL A O 1
ATOM 614 N N . LYS A 1 73 ? 20.770 -3.129 -33.344 1.00 60.69 73 LYS A N 1
ATOM 615 C CA . LYS A 1 73 ? 22.084 -3.470 -33.907 1.00 60.69 73 LYS A CA 1
ATOM 616 C C . LYS A 1 73 ? 23.136 -2.577 -33.242 1.00 60.69 73 LYS A C 1
ATOM 618 O O . LYS A 1 73 ? 23.110 -1.358 -33.406 1.00 60.69 73 LYS A O 1
ATOM 623 N N . LYS A 1 74 ? 24.060 -3.177 -32.481 1.00 57.75 74 LYS A N 1
ATOM 624 C CA . LYS A 1 74 ? 25.192 -2.462 -31.869 1.00 57.75 74 LYS A CA 1
ATOM 625 C C . LYS A 1 74 ? 25.942 -1.697 -32.973 1.00 57.75 74 LYS A C 1
ATOM 627 O O . LYS A 1 74 ? 26.389 -2.336 -33.926 1.00 57.75 74 LYS A O 1
ATOM 632 N N . PRO A 1 75 ? 26.092 -0.362 -32.886 1.00 59.50 75 PRO A N 1
ATOM 633 C CA . PRO A 1 75 ? 26.831 0.382 -33.896 1.00 59.50 75 PRO A CA 1
ATOM 634 C C . PRO A 1 75 ? 28.290 -0.077 -33.889 1.00 59.50 75 PRO A C 1
ATOM 636 O O . PRO A 1 75 ? 28.895 -0.168 -32.818 1.00 59.50 75 PRO A O 1
ATOM 639 N N . ASN A 1 76 ? 28.838 -0.357 -35.073 1.00 63.22 76 ASN A N 1
ATOM 640 C CA . ASN A 1 76 ? 30.208 -0.833 -35.250 1.00 63.22 76 ASN A CA 1
ATOM 641 C C . ASN A 1 76 ? 31.212 0.147 -34.582 1.00 63.22 76 ASN A C 1
ATOM 643 O O . ASN A 1 76 ? 31.207 1.337 -34.919 1.00 63.22 76 ASN A O 1
ATOM 647 N N . PRO A 1 77 ? 32.025 -0.290 -33.596 1.00 59.59 77 PRO A N 1
ATOM 648 C CA . PRO A 1 77 ? 32.849 0.608 -32.779 1.00 59.59 77 PRO A CA 1
ATOM 649 C C . PRO A 1 77 ? 34.077 1.203 -33.492 1.00 59.59 77 PRO A C 1
ATOM 651 O O . PRO A 1 77 ? 34.701 2.112 -32.945 1.00 59.59 77 PRO A O 1
ATOM 654 N N . GLU A 1 78 ? 34.411 0.763 -34.706 1.00 60.44 78 GLU A N 1
ATOM 655 C CA . GLU A 1 78 ? 35.731 1.007 -35.314 1.00 60.44 78 GLU A CA 1
ATOM 656 C C . GLU A 1 78 ? 36.015 2.446 -35.791 1.00 60.44 78 GLU A C 1
ATOM 658 O O . GLU A 1 78 ? 37.147 2.758 -36.144 1.00 60.44 78 GLU A O 1
ATOM 663 N N . ARG A 1 79 ? 35.047 3.374 -35.752 1.00 56.94 79 ARG A N 1
ATOM 664 C CA . ARG A 1 79 ? 35.273 4.794 -36.127 1.00 56.94 79 ARG A CA 1
ATOM 665 C C . ARG A 1 79 ? 35.089 5.810 -34.988 1.00 56.94 79 ARG A C 1
ATOM 667 O O . ARG A 1 79 ? 35.042 7.013 -35.232 1.00 56.94 79 ARG A O 1
ATOM 674 N N . ARG A 1 80 ? 35.002 5.362 -33.728 1.00 55.94 80 ARG A N 1
ATOM 675 C CA . ARG A 1 80 ? 34.622 6.213 -32.573 1.00 55.94 80 ARG A CA 1
ATOM 676 C C . ARG A 1 80 ? 35.739 7.043 -31.918 1.00 55.94 80 ARG A C 1
ATOM 678 O O . ARG A 1 80 ? 35.434 7.793 -30.995 1.00 55.94 80 ARG A O 1
ATOM 685 N N . GLY A 1 81 ? 36.996 6.945 -32.356 1.00 63.12 81 GLY A N 1
ATOM 686 C CA . GLY A 1 81 ? 38.129 7.582 -31.660 1.00 63.12 81 GLY A CA 1
ATOM 687 C C . GLY A 1 81 ? 38.126 9.116 -31.698 1.00 63.12 81 GLY A C 1
ATOM 688 O O . GLY A 1 81 ? 38.311 9.757 -30.670 1.00 63.12 81 GLY A O 1
ATOM 689 N N . ILE A 1 82 ? 37.858 9.711 -32.862 1.00 61.75 82 ILE A N 1
ATOM 690 C CA . ILE A 1 82 ? 38.040 11.163 -33.062 1.00 61.75 82 ILE A CA 1
ATOM 691 C C . ILE A 1 82 ? 36.725 11.935 -32.866 1.00 61.75 82 ILE A C 1
ATOM 693 O O . ILE A 1 82 ? 36.718 13.038 -32.327 1.00 61.75 82 ILE A O 1
ATOM 697 N N . TRP A 1 83 ? 35.581 11.330 -33.198 1.00 58.31 83 TRP A N 1
ATOM 698 C CA . TRP A 1 83 ? 34.273 11.987 -33.076 1.00 58.31 83 TRP A CA 1
ATOM 699 C C . TRP A 1 83 ? 33.850 12.249 -31.625 1.00 58.31 83 TRP A C 1
ATOM 701 O O . TRP A 1 83 ? 33.093 13.181 -31.371 1.00 58.31 83 TRP A O 1
ATOM 711 N N . ARG A 1 84 ? 34.366 11.481 -30.654 1.00 57.81 84 ARG A N 1
ATOM 712 C CA . ARG A 1 84 ? 34.103 11.719 -29.225 1.00 57.81 84 ARG A CA 1
ATOM 713 C C . ARG A 1 84 ? 34.701 13.040 -28.734 1.00 57.81 84 ARG A C 1
ATOM 715 O O . ARG A 1 84 ? 34.067 13.704 -27.928 1.00 57.81 84 ARG A O 1
ATOM 722 N N . LEU A 1 85 ? 35.855 13.458 -29.256 1.00 66.50 85 LEU A N 1
ATOM 723 C CA . LEU A 1 85 ? 36.493 14.714 -28.841 1.00 66.50 85 LEU A CA 1
ATOM 724 C C . LEU A 1 85 ? 35.758 15.958 -29.364 1.00 66.50 85 LEU A C 1
ATOM 726 O O . LEU A 1 85 ? 35.822 17.005 -28.732 1.00 66.50 85 LEU A O 1
ATOM 730 N N . VAL A 1 86 ? 35.015 15.837 -30.469 1.00 66.50 86 VAL A N 1
ATOM 731 C CA . VAL A 1 86 ? 34.246 16.949 -31.057 1.00 66.50 86 VAL A CA 1
ATOM 732 C C . VAL A 1 86 ? 32.794 16.971 -30.560 1.00 66.50 86 VAL A C 1
ATOM 734 O O . VAL A 1 86 ? 32.238 18.041 -30.325 1.00 66.50 86 VAL A O 1
ATOM 737 N N . LEU A 1 87 ? 32.173 15.806 -30.346 1.00 64.75 87 LEU A N 1
ATOM 738 C CA . LEU A 1 87 ? 30.762 15.728 -29.943 1.00 64.75 87 LEU A CA 1
ATOM 739 C C . LEU A 1 87 ? 30.519 16.045 -28.462 1.00 64.75 87 LEU A C 1
ATOM 741 O O . LEU A 1 87 ? 29.448 16.544 -28.128 1.00 64.75 87 LEU A O 1
ATOM 745 N N . ILE A 1 88 ? 31.487 15.784 -27.578 1.00 69.00 88 ILE A N 1
ATOM 746 C CA . ILE A 1 88 ? 31.344 16.068 -26.141 1.00 69.00 88 ILE A CA 1
ATOM 747 C C . ILE A 1 88 ? 31.173 17.575 -25.861 1.00 69.00 88 ILE A C 1
ATOM 749 O O . ILE A 1 88 ? 30.179 17.926 -25.224 1.00 69.00 88 ILE A O 1
ATOM 753 N N . PRO A 1 89 ? 32.044 18.489 -26.340 1.00 73.50 89 PRO A N 1
ATOM 754 C CA . PRO A 1 89 ? 31.873 19.916 -26.056 1.00 73.50 89 PRO A CA 1
ATOM 755 C C . PRO A 1 89 ? 30.612 20.495 -26.712 1.00 73.50 89 PRO A C 1
ATOM 757 O O . PRO A 1 89 ? 29.921 21.303 -26.094 1.00 73.50 89 PRO A O 1
ATOM 760 N N . ALA A 1 90 ? 30.257 20.033 -27.917 1.00 78.69 90 ALA A N 1
ATOM 761 C CA . ALA A 1 90 ? 29.031 20.456 -28.593 1.00 78.69 90 ALA A CA 1
ATOM 762 C C . ALA A 1 90 ? 27.766 20.010 -27.836 1.00 78.69 90 ALA A C 1
ATOM 764 O O . ALA A 1 90 ? 26.825 20.788 -27.697 1.00 78.69 90 ALA A O 1
ATOM 765 N N . GLY A 1 91 ? 27.755 18.785 -27.299 1.00 83.44 91 GLY A N 1
ATOM 766 C CA . GLY A 1 91 ? 26.638 18.263 -26.512 1.00 83.44 91 GLY A CA 1
ATOM 767 C C . GLY A 1 91 ? 26.442 19.001 -25.188 1.00 83.44 91 GLY A C 1
ATOM 768 O O . GLY A 1 91 ? 25.310 19.314 -24.832 1.00 83.44 91 GLY A O 1
ATOM 769 N N . VAL A 1 92 ? 27.531 19.334 -24.485 1.00 86.50 92 VAL A N 1
ATOM 770 C CA . VAL A 1 92 ? 27.463 20.112 -23.234 1.00 86.50 92 VAL A CA 1
ATOM 771 C C . VAL A 1 92 ? 26.961 21.529 -23.506 1.00 86.50 92 VAL A C 1
ATOM 773 O O . VAL A 1 92 ? 26.066 21.993 -22.805 1.00 86.50 92 VAL A O 1
ATOM 776 N N . LEU A 1 93 ? 27.463 22.194 -24.552 1.00 88.31 93 LEU A N 1
ATOM 777 C CA . LEU A 1 93 ? 27.001 23.533 -24.922 1.00 88.31 93 LEU A CA 1
ATOM 778 C C . LEU A 1 93 ? 25.513 23.530 -25.309 1.00 88.31 93 LEU A C 1
ATOM 780 O O . LEU A 1 93 ? 24.767 24.404 -24.879 1.00 88.31 93 LEU A O 1
ATOM 784 N N . ALA A 1 94 ? 25.065 22.522 -26.064 1.00 88.56 94 ALA A N 1
ATOM 785 C CA . ALA A 1 94 ? 23.661 22.365 -26.433 1.00 88.56 94 ALA A CA 1
ATOM 786 C C . ALA A 1 94 ? 22.763 22.084 -25.219 1.00 88.56 94 ALA A C 1
ATOM 788 O O . ALA A 1 94 ? 21.670 22.633 -25.144 1.00 88.56 94 ALA A O 1
ATOM 789 N N . LEU A 1 95 ? 23.219 21.283 -24.249 1.00 89.19 95 LEU A N 1
ATOM 790 C CA . LEU A 1 95 ? 22.491 21.043 -22.997 1.00 89.19 95 LEU A CA 1
ATOM 791 C C . LEU A 1 95 ? 22.383 22.313 -22.153 1.00 89.19 95 LEU A C 1
ATOM 793 O O . LEU A 1 95 ? 21.305 22.618 -21.655 1.00 89.19 95 LEU A O 1
ATOM 797 N N . VAL A 1 96 ? 23.471 23.074 -22.022 1.00 91.81 96 VAL A N 1
ATOM 798 C CA . VAL A 1 96 ? 23.466 24.351 -21.296 1.00 91.81 96 VAL A CA 1
ATOM 799 C C . VAL A 1 96 ? 22.534 25.349 -21.979 1.00 91.81 96 VAL A C 1
ATOM 801 O O . VAL A 1 96 ? 21.699 25.950 -21.310 1.00 91.81 96 VAL A O 1
ATOM 804 N N . LEU A 1 97 ? 22.600 25.477 -23.308 1.00 91.12 97 LEU A N 1
ATOM 805 C CA . LEU A 1 97 ? 21.671 26.318 -24.064 1.00 91.12 97 LEU A CA 1
ATOM 806 C C . LEU A 1 97 ? 20.227 25.833 -23.923 1.00 91.12 97 LEU A C 1
ATOM 808 O O . LEU A 1 97 ? 19.345 26.651 -23.708 1.00 91.12 97 LEU A O 1
ATOM 812 N N . PHE A 1 98 ? 19.974 24.527 -23.962 1.00 89.06 98 PHE A N 1
ATOM 813 C CA . PHE A 1 98 ? 18.642 23.967 -23.747 1.00 89.06 98 PHE A CA 1
ATOM 814 C C . PHE A 1 98 ? 18.105 24.265 -22.342 1.00 89.06 98 PHE A C 1
ATOM 816 O O . PHE A 1 98 ? 16.922 24.540 -22.197 1.00 89.06 98 PHE A O 1
ATOM 823 N N . PHE A 1 99 ? 18.951 24.248 -21.308 1.00 87.12 99 PHE A N 1
ATOM 824 C CA . PHE A 1 99 ? 18.544 24.605 -19.947 1.00 87.12 99 PHE A CA 1
ATOM 825 C C . PHE A 1 99 ? 18.355 26.115 -19.750 1.00 87.12 99 PHE A C 1
ATOM 827 O O . PHE A 1 99 ? 17.450 26.505 -19.019 1.00 87.12 99 PHE A O 1
ATOM 834 N N . LEU A 1 100 ? 19.158 26.961 -20.403 1.00 89.62 100 LEU A N 1
ATOM 835 C CA . LEU A 1 100 ? 19.030 28.423 -20.326 1.00 89.62 100 LEU A CA 1
ATOM 836 C C . LEU A 1 100 ? 17.861 28.960 -21.160 1.00 89.62 100 LEU A C 1
ATOM 838 O O . LEU A 1 100 ? 17.191 29.899 -20.745 1.00 89.62 100 LEU A O 1
ATOM 842 N N . PHE A 1 101 ? 17.604 28.353 -22.318 1.00 86.94 101 PHE A N 1
ATOM 843 C CA . PHE A 1 101 ? 16.498 28.686 -23.217 1.00 86.94 101 PHE A CA 1
ATOM 844 C C . PHE A 1 101 ? 15.319 27.735 -23.064 1.00 86.94 101 PHE A C 1
ATOM 846 O O . PHE A 1 101 ? 14.479 27.673 -23.960 1.00 86.94 101 PHE A O 1
ATOM 853 N N . ARG A 1 102 ? 15.243 26.980 -21.960 1.00 76.38 102 ARG A N 1
ATOM 854 C CA . ARG A 1 102 ? 14.094 26.118 -21.702 1.00 76.38 102 ARG A CA 1
ATOM 855 C C . ARG A 1 102 ? 12.870 27.033 -21.685 1.00 76.38 102 ARG A C 1
ATOM 857 O O . ARG A 1 102 ? 12.781 27.862 -20.773 1.00 76.38 102 ARG A O 1
ATOM 864 N N . PRO A 1 103 ? 11.963 26.949 -22.680 1.00 76.38 103 PRO A N 1
ATOM 865 C CA . PRO A 1 103 ? 10.721 27.689 -22.590 1.00 76.38 103 PRO A CA 1
ATOM 866 C C . PRO A 1 103 ? 10.092 27.246 -21.275 1.00 76.38 103 PRO A C 1
ATOM 868 O O . PRO A 1 103 ? 10.071 26.042 -20.992 1.00 76.38 103 PRO A O 1
ATOM 871 N N . LYS A 1 104 ? 9.686 28.206 -20.430 1.00 70.19 104 LYS A N 1
ATOM 872 C CA . LYS A 1 104 ? 8.893 27.878 -19.243 1.00 70.19 104 LYS A CA 1
ATOM 873 C C . LYS A 1 104 ? 7.808 26.936 -19.746 1.00 70.19 104 LYS A C 1
ATOM 875 O O . LYS A 1 104 ? 7.109 27.332 -20.680 1.00 70.19 104 LYS A O 1
ATOM 880 N N . PRO A 1 105 ? 7.727 25.693 -19.243 1.00 65.44 105 PRO A N 1
ATOM 881 C CA . PRO A 1 105 ? 6.620 24.854 -19.621 1.00 65.44 105 PRO A CA 1
ATOM 882 C C . PRO A 1 105 ? 5.389 25.614 -19.143 1.00 65.44 105 PRO A C 1
ATOM 884 O O . PRO A 1 105 ? 5.148 25.730 -17.942 1.00 65.44 105 PRO A O 1
ATOM 887 N N . GLU A 1 106 ? 4.650 26.198 -20.081 1.00 58.53 106 GLU A N 1
ATOM 888 C CA . GLU A 1 106 ? 3.223 26.358 -19.905 1.00 58.53 106 GLU A CA 1
ATOM 889 C C . GLU A 1 106 ? 2.740 24.926 -19.792 1.00 58.53 106 GLU A C 1
ATOM 891 O O . GLU A 1 106 ? 2.570 24.210 -20.777 1.00 58.53 106 GLU A O 1
ATOM 896 N N . ILE A 1 107 ? 2.690 24.458 -18.547 1.00 58.00 107 ILE A N 1
ATOM 897 C CA . ILE A 1 107 ? 2.011 23.233 -18.197 1.00 58.00 107 ILE A CA 1
ATOM 898 C C . ILE A 1 107 ? 0.539 23.558 -18.444 1.00 58.00 107 ILE A C 1
ATOM 900 O O . ILE A 1 107 ? -0.209 23.879 -17.527 1.00 58.00 107 ILE A O 1
ATOM 904 N N . SER A 1 108 ? 0.125 23.535 -19.707 1.00 52.88 108 SER A N 1
ATOM 905 C CA . SER A 1 108 ? -1.258 23.305 -20.059 1.00 52.88 108 SER A CA 1
ATOM 906 C C . SER A 1 108 ? -1.504 21.851 -19.694 1.00 52.88 108 SER A C 1
ATOM 908 O O . SER A 1 108 ? -1.290 20.946 -20.492 1.00 52.88 108 SER A O 1
ATOM 910 N N . LEU A 1 109 ? -1.838 21.617 -18.421 1.00 57.44 109 LEU A N 1
ATOM 911 C CA . LEU A 1 109 ? -2.429 20.362 -17.979 1.00 57.44 109 LEU A CA 1
ATOM 912 C C . LEU A 1 109 ? -3.598 20.092 -18.935 1.00 57.44 109 LEU A C 1
ATOM 914 O O . LEU A 1 109 ? -4.583 20.830 -18.881 1.00 57.44 109 LEU A O 1
ATOM 918 N N . PRO A 1 110 ? -3.533 19.075 -19.814 1.00 51.81 110 PRO A N 1
ATOM 919 C CA . PRO A 1 110 ? -4.685 18.665 -20.589 1.00 51.81 110 PRO A CA 1
ATOM 920 C C . PRO A 1 110 ? -5.512 17.767 -19.673 1.00 51.81 110 PRO A C 1
ATOM 922 O O . PRO A 1 110 ? -5.596 16.558 -19.854 1.00 51.81 110 PRO A O 1
ATOM 925 N N . VAL A 1 111 ? -6.031 18.364 -18.608 1.00 56.09 111 VAL A N 1
ATOM 926 C CA . VAL A 1 111 ? -7.024 17.754 -17.738 1.00 56.09 111 VAL A CA 1
ATOM 927 C C . VAL A 1 111 ? -8.078 18.820 -17.484 1.00 56.09 111 VAL A C 1
ATOM 929 O O . VAL A 1 111 ? -8.354 19.206 -16.357 1.00 56.09 111 VAL A O 1
ATOM 932 N N . GLU A 1 112 ? -8.717 19.268 -18.562 1.00 51.59 112 GLU A N 1
ATOM 933 C CA . GLU A 1 112 ? -10.152 19.527 -18.487 1.00 51.59 112 GLU A CA 1
ATOM 934 C C . GLU A 1 112 ? -10.856 18.163 -18.418 1.00 51.59 112 GLU A C 1
ATOM 936 O O . GLU A 1 112 ? -11.589 17.767 -19.317 1.00 51.59 112 GLU A O 1
ATOM 941 N N . LEU A 1 113 ? -10.625 17.394 -17.347 1.00 52.38 113 LEU A N 1
ATOM 942 C CA . LEU A 1 113 ? -11.709 16.551 -16.865 1.00 52.38 113 LEU A CA 1
ATOM 943 C C . LEU A 1 113 ? -12.676 17.537 -16.230 1.00 52.38 113 LEU A C 1
ATOM 945 O O . LEU A 1 113 ? -12.523 17.943 -15.079 1.00 52.38 113 LEU A O 1
ATOM 949 N N . SER A 1 114 ? -13.591 18.006 -17.072 1.00 51.19 114 SER A N 1
ATOM 950 C CA . SER A 1 114 ? -14.741 18.801 -16.696 1.00 51.19 114 SER A CA 1
ATOM 951 C C . SER A 1 114 ? -15.436 18.086 -15.543 1.00 51.19 114 SER A C 1
ATOM 953 O O . SER A 1 114 ? -16.114 17.077 -15.733 1.00 51.19 114 SER A O 1
ATOM 955 N N . TYR A 1 115 ? -15.252 18.608 -14.331 1.00 55.78 115 TYR A N 1
ATOM 956 C CA . TYR A 1 115 ? -15.952 18.158 -13.127 1.00 55.78 115 TYR A CA 1
ATOM 957 C C . TYR A 1 115 ? -17.475 18.084 -13.355 1.00 55.78 115 TYR A C 1
ATOM 959 O O . TYR A 1 115 ? -18.164 17.290 -12.719 1.00 55.78 115 TYR A O 1
ATOM 967 N N . TYR A 1 116 ? -17.990 18.863 -14.311 1.00 56.94 116 TYR A N 1
ATOM 968 C CA . TYR A 1 116 ? -19.398 18.908 -14.675 1.00 56.94 116 TYR A CA 1
ATOM 969 C C . TYR A 1 116 ? -19.907 17.627 -15.354 1.00 56.94 116 TYR A C 1
ATOM 971 O O . TYR A 1 116 ? -21.027 17.235 -15.058 1.00 56.94 116 TYR A O 1
ATOM 979 N N . GLU A 1 117 ? -19.113 16.907 -16.160 1.00 55.88 117 GLU A N 1
ATOM 980 C CA . GLU A 1 117 ? -19.587 15.657 -16.803 1.00 55.88 117 GLU A CA 1
ATOM 981 C C . GLU A 1 117 ? -19.796 14.510 -15.798 1.00 55.88 117 GLU A C 1
ATOM 983 O O . GLU A 1 117 ? -20.627 13.622 -16.013 1.00 55.88 117 GLU A O 1
ATOM 988 N N . ILE A 1 118 ? -19.058 14.531 -14.683 1.00 59.16 118 ILE A N 1
ATOM 989 C CA . ILE A 1 118 ? -19.220 13.561 -13.593 1.00 59.16 118 ILE A CA 1
ATOM 990 C C . ILE A 1 118 ? -20.460 13.914 -12.760 1.00 59.16 118 ILE A C 1
ATOM 992 O O . ILE A 1 118 ? -21.215 13.019 -12.390 1.00 59.16 118 ILE A O 1
ATOM 996 N N . ILE A 1 119 ? -20.712 15.205 -12.518 1.00 58.22 119 ILE A N 1
ATOM 997 C CA . ILE A 1 119 ? -21.896 15.678 -11.783 1.00 58.22 119 ILE A CA 1
ATOM 998 C C . ILE A 1 119 ? -23.182 15.451 -12.594 1.00 58.22 119 ILE A C 1
ATOM 1000 O O . ILE A 1 119 ? -24.196 15.055 -12.030 1.00 58.22 119 ILE A O 1
ATOM 1004 N N . GLU A 1 120 ? -23.147 15.633 -13.915 1.00 59.88 120 GLU A N 1
ATOM 1005 C CA . GLU A 1 120 ? -24.334 15.534 -14.780 1.00 59.88 120 GLU A CA 1
ATOM 1006 C C . GLU A 1 120 ? -24.839 14.088 -14.958 1.00 59.88 120 GLU A C 1
ATOM 1008 O O . GLU A 1 120 ? -26.013 13.867 -15.249 1.00 59.88 120 GLU A O 1
ATOM 1013 N N . ASN A 1 121 ? -23.977 13.093 -14.715 1.00 63.31 121 ASN A N 1
ATOM 1014 C CA . ASN A 1 121 ? -24.340 11.672 -14.723 1.00 63.31 121 ASN A CA 1
ATOM 1015 C C . ASN A 1 121 ? -24.571 11.086 -13.321 1.00 63.31 121 ASN A C 1
ATOM 1017 O O . ASN A 1 121 ? -24.863 9.891 -13.201 1.00 63.31 121 ASN A O 1
ATOM 1021 N N . LEU A 1 122 ? -24.446 11.887 -12.257 1.00 60.38 122 LEU A N 1
ATOM 1022 C CA . LEU A 1 122 ? -24.789 11.432 -10.917 1.00 60.38 122 LEU A CA 1
ATOM 1023 C C . LEU A 1 122 ? -26.321 11.431 -10.763 1.00 60.38 122 LEU A C 1
ATOM 1025 O O . LEU A 1 122 ? -26.962 12.452 -11.018 1.00 60.38 122 LEU A O 1
ATOM 1029 N N . PRO A 1 123 ? -26.940 10.312 -10.343 1.00 64.88 123 PRO A N 1
ATOM 1030 C CA . PRO A 1 123 ? -28.374 10.273 -10.088 1.00 64.88 123 PRO A CA 1
ATOM 1031 C C . PRO A 1 123 ? -28.738 11.346 -9.055 1.00 64.88 123 PRO A C 1
ATOM 1033 O O . PRO A 1 123 ? -28.178 11.376 -7.958 1.00 64.88 123 PRO A O 1
ATOM 1036 N N . SER A 1 124 ? -29.683 12.223 -9.406 1.00 58.84 124 SER A N 1
ATOM 1037 C CA . SER A 1 124 ? -30.062 13.417 -8.632 1.00 58.84 124 SER A CA 1
ATOM 1038 C C . SER A 1 124 ? -30.556 13.124 -7.210 1.00 58.84 124 SER A C 1
ATOM 1040 O O . SER A 1 124 ? -30.647 14.033 -6.395 1.00 58.84 124 SER A O 1
ATOM 1042 N N . GLU A 1 125 ? -30.846 11.863 -6.892 1.00 60.34 125 GLU A N 1
ATOM 1043 C CA . GLU A 1 125 ? -31.220 11.410 -5.548 1.00 60.34 125 GLU A CA 1
ATOM 1044 C C . GLU A 1 125 ? -30.022 11.281 -4.588 1.00 60.34 125 GLU A C 1
ATOM 1046 O O . GLU A 1 125 ? -30.222 11.262 -3.380 1.00 60.34 125 GLU A O 1
ATOM 1051 N N . VAL A 1 126 ? -28.779 11.230 -5.086 1.00 57.09 126 VAL A N 1
ATOM 1052 C CA . VAL A 1 126 ? -27.569 11.066 -4.249 1.00 57.09 126 VAL A CA 1
ATOM 1053 C C . VAL A 1 126 ? -26.898 12.409 -3.916 1.00 57.09 126 VAL A C 1
ATOM 1055 O O . VAL A 1 126 ? -26.115 12.491 -2.973 1.00 57.09 126 VAL A O 1
ATOM 1058 N N . GLY A 1 127 ? -27.216 13.476 -4.657 1.00 52.50 127 GLY A N 1
ATOM 1059 C CA . GLY A 1 127 ? -26.543 14.775 -4.540 1.00 52.50 127 GLY A CA 1
ATOM 1060 C C . GLY A 1 127 ? -26.811 15.501 -3.221 1.00 52.50 127 GLY A C 1
ATOM 1061 O O . GLY A 1 127 ? -25.873 15.838 -2.508 1.00 52.50 127 GLY A O 1
ATOM 1062 N N . GLU A 1 128 ? -28.077 15.710 -2.854 1.00 60.31 128 GLU A N 1
ATOM 1063 C CA . GLU A 1 128 ? -28.402 16.635 -1.754 1.00 60.31 128 GLU A CA 1
ATOM 1064 C C . GLU A 1 128 ? -28.097 16.088 -0.351 1.00 60.31 128 GLU A C 1
ATOM 1066 O O . GLU A 1 128 ? -27.809 16.859 0.568 1.00 60.31 128 GLU A O 1
ATOM 1071 N N . GLU A 1 129 ? -28.160 14.768 -0.164 1.00 63.41 129 GLU A N 1
ATOM 1072 C CA . GLU A 1 129 ? -27.955 14.151 1.151 1.00 63.41 129 GLU A CA 1
ATOM 1073 C C . GLU A 1 129 ? -26.465 13.889 1.421 1.00 63.41 129 GLU A C 1
ATOM 1075 O O . GLU A 1 129 ? -25.975 14.150 2.521 1.00 63.41 129 GLU A O 1
ATOM 1080 N N . MET A 1 130 ? -25.708 13.504 0.386 1.00 57.44 130 MET A N 1
ATOM 1081 C CA . MET A 1 130 ? -24.261 13.296 0.481 1.00 57.44 130 MET A CA 1
ATOM 1082 C C . MET A 1 130 ? -23.488 14.621 0.570 1.00 57.44 130 MET A C 1
ATOM 1084 O O . MET A 1 130 ? -22.478 14.692 1.266 1.00 57.44 130 MET A O 1
ATOM 1088 N N . GLU A 1 131 ? -23.963 15.686 -0.086 1.00 65.25 131 GLU A N 1
ATOM 1089 C CA . GLU A 1 131 ? -23.321 17.005 -0.043 1.00 65.25 131 GLU A CA 1
ATOM 1090 C C . GLU A 1 131 ? -23.412 17.643 1.351 1.00 65.25 131 GLU A C 1
ATOM 1092 O O . GLU A 1 131 ? -22.429 18.208 1.830 1.00 65.25 131 GLU A O 1
ATOM 1097 N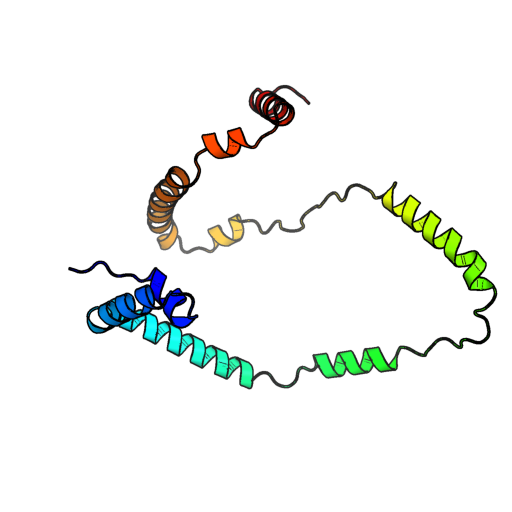 N . LYS A 1 132 ? -24.538 17.479 2.061 1.00 70.31 132 LYS A N 1
ATOM 1098 C CA . LYS A 1 132 ? -24.665 17.959 3.448 1.00 70.31 132 LYS A CA 1
ATOM 1099 C C . LYS A 1 132 ? -23.773 17.189 4.417 1.00 70.31 132 LYS A C 1
ATOM 1101 O O . LYS A 1 132 ? -23.101 17.817 5.228 1.00 70.31 132 LYS A O 1
ATOM 1106 N N . GLU A 1 133 ? -23.722 15.861 4.308 1.00 72.00 133 GLU A N 1
ATOM 1107 C CA . GLU A 1 133 ? -22.891 15.040 5.198 1.00 72.00 133 GLU A CA 1
ATOM 1108 C C . GLU A 1 133 ? -21.388 15.263 4.950 1.00 72.00 133 GLU A C 1
ATOM 1110 O O . GLU A 1 133 ? -20.599 15.312 5.896 1.00 72.00 133 GLU A O 1
ATOM 1115 N N . LEU A 1 134 ? -20.981 15.449 3.688 1.00 66.31 134 LEU A N 1
ATOM 1116 C CA . LEU A 1 134 ? -19.596 15.768 3.340 1.00 66.31 134 LEU A CA 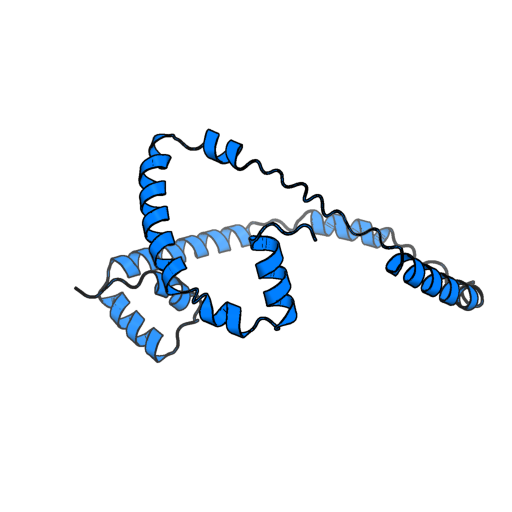1
ATOM 1117 C C . LEU A 1 134 ? -19.201 17.178 3.782 1.00 66.31 134 LEU A C 1
ATOM 1119 O O . LEU A 1 134 ? -18.110 17.336 4.321 1.00 66.31 134 LEU A O 1
ATOM 1123 N N . LEU A 1 135 ? -20.055 18.190 3.594 1.00 66.56 135 LEU A N 1
ATOM 1124 C CA . LEU A 1 135 ? -19.754 19.562 4.024 1.00 66.56 135 LEU A CA 1
ATOM 1125 C C . LEU A 1 135 ? -19.667 19.688 5.549 1.00 66.56 135 LEU A C 1
ATOM 1127 O O . LEU A 1 135 ? -18.826 20.435 6.045 1.00 66.56 135 LEU A O 1
ATOM 1131 N N . GLU A 1 136 ? -20.487 18.943 6.291 1.00 73.69 136 GLU A N 1
ATOM 1132 C CA . GLU A 1 136 ? -20.435 18.919 7.756 1.00 73.69 136 GLU A CA 1
ATOM 1133 C C . GLU A 1 136 ? -19.158 18.222 8.259 1.00 73.69 136 GLU A C 1
ATOM 1135 O O . GLU A 1 136 ? -18.446 18.779 9.094 1.00 73.69 136 GLU A O 1
ATOM 1140 N N . LYS A 1 137 ? -18.783 17.071 7.678 1.00 67.00 137 LYS A N 1
ATOM 1141 C CA . LYS A 1 137 ? -17.543 16.357 8.046 1.00 67.00 137 LYS A CA 1
ATOM 1142 C C . LYS A 1 137 ? -16.268 17.098 7.640 1.00 67.00 137 LYS A C 1
ATOM 1144 O O . LYS A 1 137 ? -15.352 17.223 8.449 1.00 67.00 137 LYS A O 1
ATOM 1149 N N . LEU A 1 138 ? -16.207 17.626 6.417 1.00 63.28 138 LEU A N 1
ATOM 1150 C CA . LEU A 1 138 ? -15.042 18.382 5.937 1.00 63.28 138 LEU A CA 1
ATOM 1151 C C . LEU A 1 138 ? -14.890 19.716 6.675 1.00 63.28 138 LEU A C 1
ATOM 1153 O O . LEU A 1 138 ? -13.767 20.163 6.902 1.00 63.28 138 LEU A O 1
ATOM 1157 N N . GLY A 1 139 ? -16.000 20.341 7.080 1.00 59.56 139 GLY A N 1
ATOM 1158 C CA . GLY A 1 139 ? -15.979 21.544 7.907 1.00 59.56 139 GLY A CA 1
ATOM 1159 C C . GLY A 1 139 ? -15.342 21.311 9.279 1.00 59.56 139 GLY A C 1
ATOM 1160 O O . GLY A 1 139 ? -14.595 22.165 9.751 1.00 59.56 139 GLY A O 1
ATOM 1161 N N . GLU A 1 140 ? -15.575 20.156 9.905 1.00 60.22 140 GLU A N 1
ATOM 1162 C CA . GLU A 1 140 ? -15.010 19.847 11.225 1.00 60.22 140 GLU A CA 1
ATOM 1163 C C . GLU A 1 140 ? -13.553 19.358 11.180 1.00 60.22 140 GLU A C 1
ATOM 1165 O O . GLU A 1 140 ? -12.777 19.694 12.079 1.00 60.22 140 GLU A O 1
ATOM 1170 N N . GLU A 1 141 ? -13.147 18.609 10.150 1.00 57.62 141 GLU A N 1
ATOM 1171 C CA . GLU A 1 141 ? -11.761 18.128 10.021 1.00 57.62 141 GLU A CA 1
ATOM 1172 C C . GLU A 1 141 ? -10.795 19.236 9.581 1.00 57.62 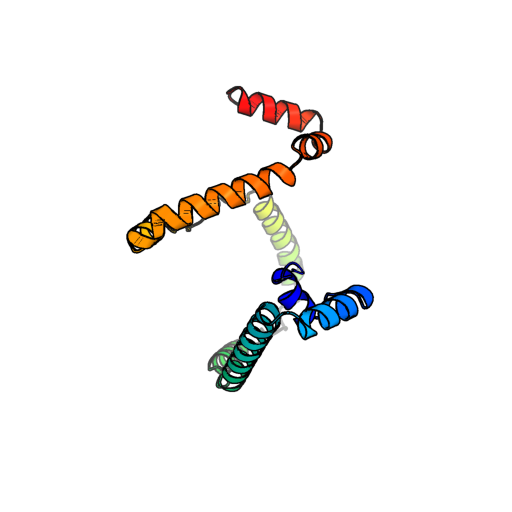141 GLU A C 1
ATOM 1174 O O . GLU A 1 141 ? -9.741 19.423 10.193 1.00 57.62 141 GLU A O 1
ATOM 1179 N N . ILE A 1 142 ? -11.163 20.044 8.580 1.00 57.16 142 ILE A N 1
ATOM 1180 C CA . ILE A 1 142 ? -10.251 21.055 8.017 1.00 57.16 142 ILE A CA 1
ATOM 1181 C C . ILE A 1 142 ? -10.002 22.205 9.008 1.00 57.16 142 ILE A C 1
ATOM 1183 O O . ILE A 1 142 ? -8.893 22.740 9.066 1.00 57.16 142 ILE A O 1
ATOM 1187 N N . PHE A 1 143 ? -10.996 22.574 9.825 1.00 52.34 143 PHE A N 1
ATOM 1188 C CA . PHE A 1 143 ? -10.835 23.646 10.815 1.00 52.34 143 PHE A CA 1
ATOM 1189 C C . PHE A 1 143 ? -10.050 23.231 12.064 1.00 52.34 143 PHE A C 1
ATOM 1191 O O . PHE A 1 143 ? -9.491 24.104 12.727 1.00 52.34 143 PHE A O 1
ATOM 1198 N N . ASN A 1 144 ? -9.981 21.936 12.387 1.00 55.34 144 ASN A N 1
ATOM 1199 C CA . ASN A 1 144 ? -9.260 21.469 13.573 1.00 55.34 144 ASN A CA 1
ATOM 1200 C C . ASN A 1 144 ? -7.788 21.129 13.304 1.00 55.34 144 ASN A C 1
ATOM 1202 O O . ASN A 1 144 ? -6.989 21.182 14.238 1.00 55.34 144 ASN A O 1
ATOM 1206 N N . GLU A 1 145 ? -7.409 20.805 12.063 1.00 54.72 145 GLU A N 1
ATOM 1207 C CA . GLU A 1 145 ? -6.047 20.338 11.765 1.00 54.72 145 GLU A CA 1
ATOM 1208 C C . GLU A 1 145 ? -5.133 21.415 11.156 1.00 54.72 145 GLU A C 1
ATOM 1210 O O . GLU A 1 145 ? -3.912 21.353 11.306 1.00 54.72 145 GLU A O 1
ATOM 1215 N N . ILE A 1 146 ? -5.692 22.467 10.544 1.00 51.62 146 ILE A N 1
ATOM 1216 C CA . ILE A 1 146 ? -4.895 23.540 9.936 1.00 51.62 146 ILE A CA 1
ATOM 1217 C C . ILE A 1 146 ? -4.891 24.772 10.845 1.00 51.62 146 ILE A C 1
ATOM 1219 O O . ILE A 1 146 ? -5.681 25.704 10.686 1.00 51.62 146 ILE A O 1
ATOM 1223 N N . SER A 1 147 ? -3.953 24.808 11.796 1.00 52.59 147 SER A N 1
ATOM 1224 C CA . SER A 1 147 ? -3.607 26.058 12.477 1.00 52.59 147 SER A CA 1
ATOM 1225 C C . SER A 1 147 ? -2.918 26.987 11.477 1.00 52.59 147 SER A C 1
ATOM 1227 O O . SER A 1 147 ? -1.727 26.852 11.185 1.00 52.59 147 SER A O 1
ATOM 1229 N N . TYR A 1 148 ? -3.677 27.941 10.937 1.00 58.41 148 TYR A N 1
ATOM 1230 C CA . TYR A 1 148 ? -3.162 28.988 10.050 1.00 58.41 148 TYR A CA 1
ATOM 1231 C C . TYR A 1 148 ? -2.002 29.772 10.685 1.00 58.41 148 TYR A C 1
ATOM 1233 O O . TYR A 1 148 ? -1.157 30.305 9.970 1.00 58.41 148 TYR A O 1
ATOM 1241 N N . GLU A 1 149 ? -1.918 29.803 12.017 1.00 57.72 149 GLU A N 1
ATOM 1242 C CA . GLU A 1 149 ? -0.822 30.434 12.753 1.00 57.72 149 GLU A CA 1
ATOM 1243 C C . GLU A 1 149 ? 0.505 29.679 12.564 1.00 57.72 149 GLU A C 1
ATOM 1245 O O . GLU A 1 149 ? 1.529 30.318 12.336 1.00 57.72 149 GLU A O 1
ATOM 1250 N N . ALA A 1 150 ? 0.485 28.340 12.534 1.00 59.66 150 ALA A N 1
ATOM 1251 C CA . ALA A 1 150 ? 1.687 27.524 12.332 1.00 59.66 150 ALA A CA 1
ATOM 1252 C C . ALA A 1 150 ? 2.233 27.627 10.896 1.00 59.66 150 ALA A C 1
ATOM 1254 O O . ALA A 1 150 ? 3.437 27.759 10.692 1.00 59.66 150 ALA A O 1
ATOM 1255 N N . LEU A 1 151 ? 1.350 27.650 9.890 1.00 57.81 151 LEU A N 1
ATOM 1256 C CA . LEU A 1 151 ? 1.748 27.858 8.488 1.00 57.81 151 LEU A CA 1
ATOM 1257 C C . LEU A 1 151 ? 2.303 29.264 8.239 1.00 57.81 151 LEU A C 1
ATOM 1259 O O . LEU A 1 151 ? 3.142 29.460 7.360 1.00 57.81 151 LEU A O 1
ATOM 1263 N N . LEU A 1 152 ? 1.838 30.253 9.005 1.00 60.91 152 LEU A N 1
ATOM 1264 C CA . LEU A 1 152 ? 2.369 31.604 8.931 1.00 60.91 152 LEU A CA 1
ATOM 1265 C C . LEU A 1 152 ? 3.704 31.733 9.666 1.00 60.91 152 LEU A C 1
ATOM 1267 O O . LEU A 1 152 ? 4.498 32.565 9.253 1.00 60.91 152 LEU A O 1
ATOM 1271 N N . GLU A 1 153 ? 4.015 30.966 10.708 1.00 67.50 153 GLU A N 1
ATOM 1272 C CA . GLU A 1 153 ? 5.318 31.073 11.387 1.00 67.50 153 GLU A CA 1
ATOM 1273 C C . GLU A 1 153 ? 6.503 30.647 10.506 1.00 67.50 153 GLU A C 1
ATOM 1275 O O . GLU A 1 153 ? 7.533 31.323 10.540 1.00 67.50 153 GLU A O 1
ATOM 1280 N N . ASP A 1 154 ? 6.321 29.643 9.645 1.00 68.81 154 ASP A N 1
ATOM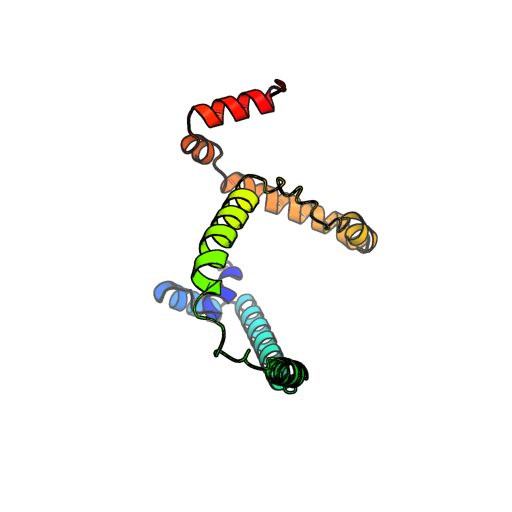 1281 C CA . ASP A 1 154 ? 7.378 29.106 8.771 1.00 68.81 154 ASP A CA 1
ATOM 1282 C C . ASP A 1 154 ? 7.652 29.939 7.505 1.00 68.81 154 ASP A C 1
ATOM 1284 O O . ASP A 1 154 ? 8.657 29.727 6.825 1.00 68.81 154 ASP A O 1
ATOM 1288 N N . LEU A 1 155 ? 6.793 30.911 7.179 1.00 73.38 155 LEU A N 1
ATOM 1289 C CA . LEU A 1 155 ? 6.990 31.780 6.016 1.00 73.38 155 LEU A CA 1
ATOM 1290 C C . LEU A 1 155 ? 8.006 32.891 6.311 1.00 73.38 155 LEU A C 1
ATOM 1292 O O . LEU A 1 155 ? 7.852 33.671 7.263 1.00 73.38 155 LEU A O 1
ATOM 1296 N N . ASP A 1 156 ? 9.011 33.019 5.441 1.00 77.62 156 ASP A N 1
ATOM 1297 C CA . ASP A 1 156 ? 10.037 34.050 5.574 1.00 77.62 156 ASP A CA 1
ATOM 1298 C C . ASP A 1 156 ? 9.416 35.445 5.372 1.00 77.62 156 ASP A C 1
ATOM 1300 O O . ASP A 1 156 ? 8.409 35.631 4.678 1.00 77.62 156 ASP A O 1
ATOM 1304 N N . LYS A 1 157 ? 10.003 36.477 5.986 1.00 77.38 157 LYS A N 1
ATOM 1305 C CA . LYS A 1 157 ? 9.379 37.812 6.082 1.00 77.38 157 LYS A CA 1
ATOM 1306 C C . LYS A 1 157 ? 9.032 38.409 4.709 1.00 77.38 157 LYS A C 1
ATOM 1308 O O . LYS A 1 157 ? 8.050 39.135 4.581 1.00 77.38 157 LYS A O 1
ATOM 1313 N N . LYS A 1 158 ? 9.811 38.070 3.678 1.00 73.25 158 LYS A N 1
ATOM 1314 C CA . LYS A 1 158 ? 9.577 38.498 2.290 1.00 73.25 158 LYS A CA 1
ATOM 1315 C C . LYS A 1 158 ? 8.385 37.799 1.635 1.00 73.25 158 LYS A C 1
ATOM 1317 O O . LYS A 1 158 ? 7.684 38.426 0.850 1.00 73.25 158 LYS A O 1
ATOM 1322 N N . GLU A 1 159 ? 8.138 36.535 1.956 1.00 76.00 159 GLU A N 1
ATOM 1323 C CA . GLU A 1 159 ? 7.031 35.754 1.390 1.00 76.00 159 GLU A CA 1
ATOM 1324 C C . GLU A 1 159 ? 5.692 36.213 1.976 1.00 76.00 159 GLU A C 1
ATOM 1326 O O . GLU A 1 159 ? 4.709 36.360 1.248 1.00 76.00 159 GLU A O 1
ATOM 1331 N N . LYS A 1 160 ? 5.687 36.579 3.266 1.00 79.25 160 LYS A N 1
ATOM 1332 C CA . LYS A 1 160 ? 4.536 37.217 3.925 1.00 79.25 160 LYS A CA 1
ATOM 1333 C C . LYS A 1 160 ? 4.137 38.529 3.256 1.00 79.25 160 LYS A C 1
ATOM 1335 O O . LYS A 1 160 ? 2.956 38.765 3.022 1.00 79.25 160 LYS A O 1
ATOM 1340 N N . GLU A 1 161 ? 5.107 39.379 2.922 1.00 75.81 161 GLU A N 1
ATOM 1341 C CA . GLU A 1 161 ? 4.830 40.655 2.251 1.00 75.81 161 GLU A CA 1
ATOM 1342 C C . GLU A 1 161 ? 4.254 40.463 0.841 1.00 75.81 161 GLU A C 1
ATOM 1344 O O . GLU A 1 161 ? 3.388 41.234 0.428 1.00 75.81 161 GLU A O 1
ATOM 1349 N N . VAL A 1 162 ? 4.684 39.425 0.116 1.00 77.44 162 VAL A N 1
ATOM 1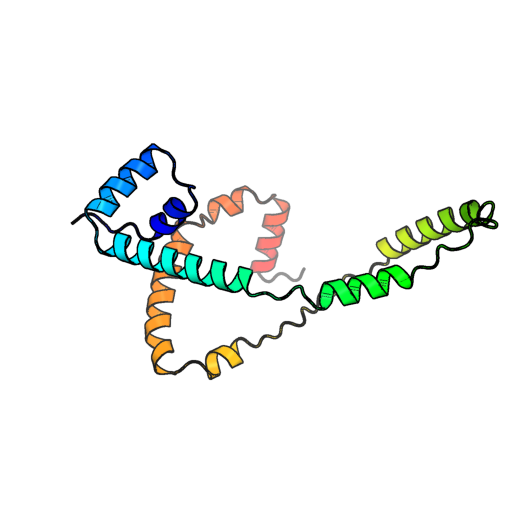350 C CA . VAL A 1 162 ? 4.139 39.086 -1.209 1.00 77.44 162 VAL A CA 1
ATOM 1351 C C . VAL A 1 162 ? 2.705 38.564 -1.099 1.00 77.44 162 VAL A C 1
ATOM 1353 O O . VAL A 1 162 ? 1.842 39.013 -1.851 1.00 77.44 162 VAL A O 1
ATOM 1356 N N . LEU A 1 163 ? 2.421 37.688 -0.131 1.00 77.62 163 LEU A N 1
ATOM 1357 C CA . LEU A 1 163 ? 1.068 37.174 0.115 1.00 77.62 163 LEU A CA 1
ATOM 1358 C C . LEU A 1 163 ? 0.091 38.285 0.512 1.00 77.62 163 LEU A C 1
ATOM 1360 O O . LEU A 1 163 ? -1.010 38.359 -0.031 1.00 77.62 163 LEU A O 1
ATOM 1364 N N . ILE A 1 164 ? 0.504 39.190 1.403 1.00 78.88 164 ILE A N 1
ATOM 1365 C CA . ILE A 1 164 ? -0.326 40.328 1.821 1.00 78.88 164 ILE A CA 1
ATOM 1366 C C . ILE A 1 164 ? -0.594 41.269 0.639 1.00 78.88 164 ILE A C 1
ATOM 1368 O O . ILE A 1 164 ? -1.722 41.731 0.471 1.00 78.88 164 ILE A O 1
ATOM 1372 N N . LYS A 1 165 ? 0.406 41.530 -0.214 1.00 77.12 165 LYS A N 1
ATOM 1373 C CA . LYS A 1 165 ? 0.221 42.359 -1.417 1.00 77.12 165 LYS A CA 1
ATOM 1374 C C . LYS A 1 165 ? -0.719 41.717 -2.440 1.00 77.12 165 LYS A C 1
ATOM 1376 O O . LYS A 1 165 ? -1.558 42.423 -2.992 1.00 77.12 165 LYS A O 1
ATOM 1381 N N . GLY A 1 166 ? -0.619 40.402 -2.639 1.00 71.50 166 GLY A N 1
ATOM 1382 C CA . GLY A 1 166 ? -1.511 39.654 -3.528 1.00 71.50 166 GLY A CA 1
ATOM 1383 C C . GLY A 1 166 ? -2.959 39.619 -3.031 1.00 71.50 166 GLY A C 1
ATOM 1384 O O . GLY A 1 166 ? -3.880 39.822 -3.817 1.00 71.50 166 GLY A O 1
ATOM 1385 N N . LEU A 1 167 ? -3.172 39.440 -1.722 1.00 76.00 167 LEU A N 1
ATOM 1386 C CA . LEU A 1 167 ? -4.513 39.423 -1.120 1.00 76.00 167 LEU A CA 1
ATOM 1387 C C . LEU A 1 167 ? -5.181 40.804 -1.087 1.00 76.00 167 LEU A C 1
ATOM 1389 O O . LEU A 1 167 ? -6.402 40.894 -1.172 1.00 76.00 167 LEU A O 1
ATOM 1393 N N . LEU A 1 168 ? -4.396 41.880 -0.995 1.00 71.38 168 LEU A N 1
ATOM 1394 C CA . LEU A 1 168 ? -4.898 43.258 -1.032 1.00 71.38 168 LEU A CA 1
ATOM 1395 C C . LEU A 1 168 ? -5.021 43.828 -2.457 1.00 71.38 168 LEU A C 1
ATOM 1397 O O . LEU A 1 168 ? -5.265 45.024 -2.613 1.00 71.38 168 LEU A O 1
ATOM 1401 N N . GLY A 1 169 ? -4.886 42.991 -3.493 1.00 58.06 169 GLY A N 1
ATOM 1402 C CA . GLY A 1 169 ? -5.137 43.376 -4.885 1.00 58.06 169 GLY A CA 1
ATOM 1403 C C . GLY A 1 169 ? -4.112 44.349 -5.474 1.00 58.06 169 GLY A C 1
ATOM 1404 O O . GLY A 1 169 ? -4.432 45.069 -6.416 1.00 58.06 169 GLY A O 1
ATOM 1405 N N . GLY A 1 170 ? -2.895 44.404 -4.926 1.00 52.19 170 GLY A N 1
ATOM 1406 C CA . GLY A 1 170 ? -1.807 45.171 -5.526 1.00 52.19 170 GLY A CA 1
ATOM 1407 C C . GLY A 1 170 ? -1.221 44.411 -6.712 1.00 52.19 170 GLY A C 1
ATOM 1408 O O . GLY A 1 170 ? -0.682 43.322 -6.523 1.00 52.19 170 GLY A O 1
ATOM 1409 N N . GLU A 1 171 ? -1.327 44.973 -7.916 1.00 51.84 171 GLU A N 1
ATOM 1410 C CA . GLU A 1 171 ? -0.680 44.445 -9.124 1.00 51.84 171 GLU A CA 1
ATOM 1411 C C . GLU A 1 171 ? 0.828 44.225 -8.869 1.00 51.84 171 GLU A C 1
ATOM 1413 O O . GLU A 1 171 ? 1.518 45.120 -8.370 1.00 51.84 171 GLU A O 1
ATOM 1418 N N . LEU A 1 172 ? 1.295 43.000 -9.145 1.00 49.44 172 LEU A N 1
ATOM 1419 C CA . LEU A 1 172 ? 2.685 42.537 -9.009 1.00 49.44 172 LEU A CA 1
ATOM 1420 C C . LEU A 1 172 ? 3.629 43.215 -10.008 1.00 49.44 172 LEU A C 1
ATOM 1422 O O . LEU A 1 172 ? 3.261 43.294 -11.202 1.00 49.44 172 LEU A O 1
#

Organism: NCBI:txid2052148

Sequence (172 aa):
MKRCQKEKVLFYQEGFLSEKERESFQNHLSSCSECQKELNELERFQALWKRAEEEIPEPHFLRLLSLFQKGVKKPNPERRGIWRLVLIPAGVLALVLFFLFRPKPEISLPVELSYYEIIENLPSEVGEEMEKELLEKLGEEIFNEISYEALLEDLDKKEKEVLIKGLLGGEL